Protein AF-A0AAD4E9H3-F1 (afdb_monomer_lite)

Sequence (98 aa):
SLMSGEMMQEINVPAAGYISAITWMDVDDRGETMFAFRSSDGNIQLYERLNDALFEFCSSTIAHSGAIESLAWDANHCQLASAGDGSAQVWNLTADSS

Secondary structure (DSSP, 8-state):
-PPP---------TTS--EEEEEEEE-STT--EEEEEEETTSEEEEEEE-SSS-EEEEEEEE--SS-EEEEEEETTTTEEEEEETTEEEEEE------

Radius of gyration: 14.21 Å; chains: 1; bounding box: 43×31×35 Å

Structure (mmCIF, N/CA/C/O backbone):
data_AF-A0AAD4E9H3-F1
#
_entry.id   AF-A0AAD4E9H3-F1
#
loop_
_atom_site.group_PDB
_atom_site.id
_atom_site.type_symbol
_atom_site.label_atom_id
_atom_site.label_alt_id
_atom_site.label_comp_id
_atom_site.label_asym_id
_atom_site.label_entity_id
_atom_site.label_seq_id
_atom_site.pdbx_PDB_ins_code
_atom_site.Cartn_x
_atom_site.Cartn_y
_atom_site.Cartn_z
_atom_site.occupancy
_atom_site.B_iso_or_equiv
_atom_site.auth_seq_id
_atom_site.auth_comp_id
_atom_site.auth_asym_id
_atom_site.auth_atom_id
_atom_site.pdbx_PDB_model_num
ATOM 1 N N . SER A 1 1 ? -29.827 4.840 4.736 1.00 51.75 1 SER A N 1
ATOM 2 C CA . SER A 1 1 ? -29.328 6.216 4.895 1.00 51.75 1 SER A CA 1
ATOM 3 C C . SER A 1 1 ? -27.968 6.253 4.234 1.00 51.75 1 SER A C 1
ATOM 5 O O . SER A 1 1 ? -27.136 5.452 4.640 1.00 51.75 1 SER A O 1
ATOM 7 N N . LEU A 1 2 ? -27.763 7.031 3.164 1.00 45.88 2 LEU A N 1
ATOM 8 C CA . LEU A 1 2 ? -26.399 7.227 2.664 1.00 45.88 2 LEU A CA 1
ATOM 9 C C . LEU A 1 2 ? -25.661 8.048 3.720 1.00 45.88 2 LEU A C 1
ATOM 11 O O . LEU A 1 2 ? -26.070 9.164 4.030 1.00 45.88 2 LEU A O 1
ATOM 15 N N . MET A 1 3 ? -24.635 7.447 4.312 1.00 64.81 3 MET A N 1
ATOM 16 C CA . MET A 1 3 ? -23.720 8.114 5.227 1.00 64.81 3 MET A CA 1
ATOM 17 C C . MET A 1 3 ? -23.078 9.285 4.469 1.00 64.81 3 MET A C 1
ATOM 19 O O . MET A 1 3 ? -22.685 9.125 3.312 1.00 64.81 3 MET A O 1
ATOM 23 N N . SER A 1 4 ? -23.054 10.479 5.060 1.00 71.00 4 SER A N 1
ATOM 24 C CA . SER A 1 4 ? -22.404 11.641 4.451 1.00 71.00 4 SER A CA 1
ATOM 25 C C . SER A 1 4 ? -20.916 11.351 4.244 1.00 71.00 4 SER A C 1
ATOM 27 O O . SER A 1 4 ? -20.262 10.851 5.155 1.00 71.00 4 SER A O 1
ATOM 29 N N . GLY A 1 5 ? -20.388 11.657 3.057 1.00 81.06 5 GLY A N 1
ATOM 30 C CA . GLY A 1 5 ? -18.962 11.531 2.752 1.00 81.06 5 GLY A CA 1
ATOM 31 C C . GLY A 1 5 ? -18.158 12.658 3.393 1.00 81.06 5 GLY A C 1
ATOM 32 O O . GLY A 1 5 ? -17.851 13.645 2.730 1.00 81.06 5 GLY A O 1
ATOM 33 N N . GLU A 1 6 ? -17.860 12.532 4.683 1.00 87.19 6 GLU A N 1
ATOM 34 C CA . GLU A 1 6 ? -16.975 13.453 5.395 1.00 87.19 6 GLU A CA 1
ATOM 35 C C . GLU A 1 6 ? -15.510 13.144 5.059 1.00 87.19 6 GLU A C 1
ATOM 37 O O . GLU A 1 6 ? -15.069 11.997 5.128 1.00 87.19 6 GLU A O 1
ATOM 42 N N . MET A 1 7 ? -14.749 14.172 4.677 1.00 88.31 7 MET A N 1
ATOM 43 C CA . MET A 1 7 ? -13.298 14.057 4.559 1.00 88.31 7 MET A CA 1
ATOM 44 C C . MET A 1 7 ? -12.716 13.891 5.967 1.00 88.31 7 MET A C 1
ATOM 46 O O . MET A 1 7 ? -12.748 14.831 6.754 1.00 88.31 7 MET A O 1
ATOM 50 N N . MET A 1 8 ? -12.181 12.710 6.276 1.00 88.69 8 MET A N 1
ATOM 51 C CA . MET A 1 8 ? -11.608 12.428 7.597 1.00 88.69 8 MET A CA 1
ATOM 52 C C . MET A 1 8 ? -10.160 12.907 7.733 1.00 88.69 8 MET A C 1
ATOM 54 O O . MET A 1 8 ? -9.792 13.502 8.741 1.00 88.69 8 MET A O 1
ATOM 58 N N . GLN A 1 9 ? -9.333 12.658 6.716 1.00 92.56 9 GLN A N 1
ATOM 59 C CA . GLN A 1 9 ? -7.908 12.965 6.751 1.00 92.56 9 GLN A CA 1
ATOM 60 C C . GLN A 1 9 ? -7.368 13.191 5.337 1.00 92.56 9 GLN A C 1
ATOM 6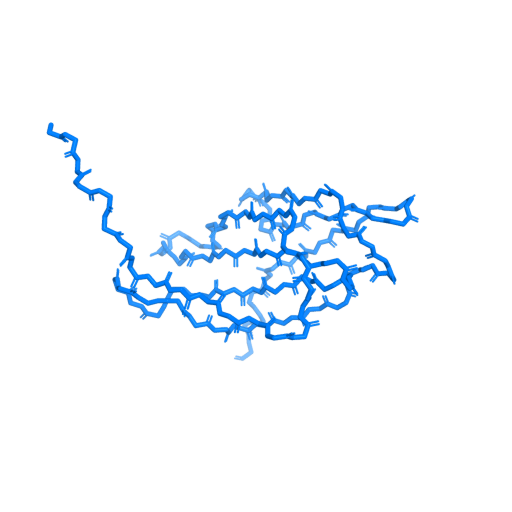2 O O . GLN A 1 9 ? -7.744 12.492 4.398 1.00 92.56 9 GLN A O 1
ATOM 67 N N . GLU A 1 10 ? -6.447 14.143 5.208 1.00 93.00 10 GLU A N 1
ATOM 68 C CA . GLU A 1 10 ? -5.632 14.352 4.013 1.00 93.00 10 GLU A CA 1
ATOM 69 C C . GLU A 1 10 ? -4.171 14.028 4.348 1.00 93.00 10 GLU A C 1
ATOM 71 O O . GLU A 1 10 ? -3.627 14.525 5.336 1.00 93.00 10 GLU A O 1
ATOM 76 N N . ILE A 1 11 ? -3.534 13.185 3.535 1.00 91.88 11 ILE A N 1
ATOM 77 C CA . ILE A 1 11 ? -2.139 12.775 3.721 1.00 91.88 11 ILE A CA 1
ATOM 78 C C . ILE A 1 11 ? -1.316 13.360 2.585 1.00 91.88 11 ILE A C 1
ATOM 80 O O . ILE A 1 11 ? -1.488 13.003 1.422 1.00 91.88 11 ILE A O 1
ATOM 84 N N . ASN A 1 12 ? -0.406 14.260 2.947 1.00 88.44 12 ASN A N 1
ATOM 85 C CA . ASN A 1 12 ? 0.463 14.955 2.014 1.00 88.44 12 ASN A CA 1
ATOM 86 C C . ASN A 1 12 ? 1.891 14.425 2.131 1.00 88.44 12 ASN A C 1
ATOM 88 O O . ASN A 1 12 ? 2.510 14.533 3.189 1.00 88.44 12 ASN A O 1
ATOM 92 N N . VAL A 1 13 ? 2.428 13.900 1.027 1.00 84.50 13 VAL A N 1
ATOM 93 C CA . VAL A 1 13 ? 3.818 13.433 0.941 1.00 84.50 13 VAL A CA 1
ATOM 94 C C . VAL A 1 13 ? 4.545 14.248 -0.127 1.00 84.50 13 VAL A C 1
ATOM 96 O O . VAL A 1 13 ? 4.524 13.881 -1.302 1.00 84.50 13 VAL A O 1
ATOM 99 N N . PRO A 1 14 ? 5.187 15.371 0.249 1.00 77.31 14 PRO A N 1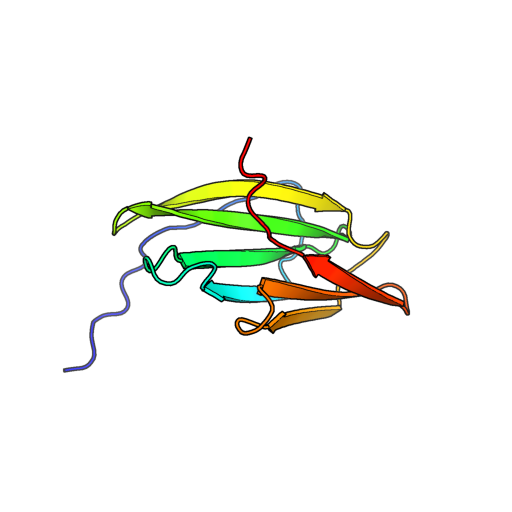
ATOM 100 C CA . PRO A 1 14 ? 5.680 16.365 -0.707 1.00 77.31 14 PRO A CA 1
ATOM 101 C C . PRO A 1 14 ? 6.664 15.830 -1.757 1.00 77.31 14 PRO A C 1
ATOM 103 O O . PRO A 1 14 ? 6.756 16.390 -2.845 1.00 77.31 14 PRO A O 1
ATOM 106 N N . ALA A 1 15 ? 7.399 14.761 -1.439 1.00 74.25 15 ALA A N 1
ATOM 107 C CA . ALA A 1 15 ? 8.422 14.185 -2.310 1.00 74.25 15 ALA A CA 1
ATOM 108 C C . ALA A 1 15 ? 7.940 12.993 -3.157 1.00 74.25 15 ALA A C 1
ATOM 110 O O . ALA A 1 15 ? 8.662 12.572 -4.052 1.00 74.25 15 ALA A O 1
ATOM 111 N N . ALA A 1 16 ? 6.736 12.468 -2.910 1.00 71.00 16 ALA A N 1
ATOM 112 C CA . ALA A 1 16 ? 6.253 11.249 -3.560 1.00 71.00 16 ALA A CA 1
ATOM 113 C C . ALA A 1 16 ? 5.918 11.453 -5.055 1.00 71.00 16 ALA A C 1
ATOM 115 O O . ALA A 1 16 ? 5.886 10.515 -5.846 1.00 71.00 16 ALA A O 1
ATOM 116 N N . GLY A 1 17 ? 5.656 12.682 -5.497 1.00 77.75 17 GLY A N 1
ATOM 117 C CA . GLY A 1 17 ? 5.098 12.894 -6.833 1.00 77.75 17 GLY A CA 1
ATOM 118 C C . GLY A 1 17 ? 3.664 12.355 -6.923 1.00 77.75 17 GLY A C 1
ATOM 119 O O . GLY A 1 17 ? 2.901 12.457 -5.964 1.00 77.75 17 GLY A O 1
ATOM 120 N N . TYR A 1 18 ? 3.260 11.823 -8.079 1.00 84.44 18 TYR A N 1
ATOM 121 C CA . TYR A 1 18 ? 1.863 11.436 -8.302 1.00 84.44 18 TYR A CA 1
ATOM 122 C C . TYR A 1 18 ? 1.531 10.093 -7.647 1.00 84.44 18 TYR A C 1
ATOM 124 O O . TYR A 1 18 ? 2.193 9.087 -7.903 1.00 84.44 18 TYR A O 1
ATOM 132 N N . ILE A 1 19 ? 0.449 10.069 -6.866 1.00 87.44 19 ILE A N 1
ATOM 133 C CA . ILE A 1 19 ? -0.140 8.835 -6.345 1.00 87.44 19 ILE A CA 1
ATOM 134 C C . ILE A 1 19 ? -1.021 8.234 -7.438 1.00 87.44 19 ILE A C 1
ATOM 136 O O . ILE A 1 19 ? -2.002 8.848 -7.854 1.00 87.44 19 ILE A O 1
ATOM 140 N N . SER A 1 20 ? -0.671 7.044 -7.926 1.00 83.44 20 SER A N 1
ATOM 141 C CA . SER A 1 20 ? -1.361 6.420 -9.067 1.00 83.44 20 SER A CA 1
ATOM 142 C C . SER A 1 20 ? -2.099 5.122 -8.731 1.00 83.44 20 SER A C 1
ATOM 144 O O . SER A 1 20 ? -2.783 4.587 -9.600 1.00 83.44 20 SER A O 1
ATOM 146 N N . ALA A 1 21 ? -1.971 4.600 -7.507 1.00 87.94 21 ALA A N 1
ATOM 147 C CA . ALA A 1 21 ? -2.842 3.557 -6.959 1.00 87.94 21 ALA A CA 1
ATOM 148 C C . ALA A 1 21 ? -2.754 3.507 -5.431 1.00 87.94 21 ALA A C 1
ATOM 150 O O . ALA A 1 21 ? -1.742 3.889 -4.838 1.00 87.94 21 ALA A O 1
ATOM 151 N N . ILE A 1 22 ? -3.816 2.981 -4.828 1.00 94.75 22 ILE A N 1
ATOM 152 C CA . ILE A 1 22 ? -3.987 2.756 -3.395 1.00 94.75 22 ILE A CA 1
ATOM 153 C C . ILE A 1 22 ? -4.718 1.423 -3.190 1.00 94.75 22 ILE A C 1
ATOM 155 O O . ILE A 1 22 ? -5.565 1.060 -4.008 1.00 94.75 22 ILE A O 1
ATOM 159 N N . THR A 1 23 ? -4.398 0.697 -2.120 1.00 95.31 23 THR A N 1
ATOM 160 C CA . THR A 1 23 ? -5.097 -0.527 -1.712 1.00 95.31 23 THR A CA 1
ATOM 161 C C . THR A 1 23 ? -5.299 -0.554 -0.204 1.00 95.31 23 THR A C 1
ATOM 163 O O . THR A 1 23 ? -4.378 -0.256 0.553 1.00 95.31 23 THR A O 1
ATOM 166 N N . TRP A 1 24 ? -6.500 -0.942 0.220 1.00 93.88 24 TRP A N 1
ATOM 167 C CA . TRP A 1 24 ? -6.770 -1.321 1.605 1.00 93.88 24 TRP A CA 1
ATOM 168 C C . TRP A 1 24 ? -6.166 -2.689 1.902 1.00 93.88 24 TRP A C 1
ATOM 170 O O . TRP A 1 24 ? -6.042 -3.524 0.999 1.00 93.88 24 TRP A O 1
ATOM 180 N N . MET A 1 25 ? -5.778 -2.889 3.155 1.00 91.88 25 MET A N 1
ATOM 181 C CA . MET A 1 25 ? -5.091 -4.076 3.639 1.00 91.88 25 MET A CA 1
ATOM 182 C C . MET A 1 25 ? -5.621 -4.411 5.029 1.00 91.88 25 MET A C 1
ATOM 184 O O . MET A 1 25 ? -5.589 -3.579 5.931 1.00 91.88 25 MET A O 1
ATOM 188 N N . ASP A 1 26 ? -6.123 -5.627 5.172 1.00 87.00 26 ASP A N 1
ATOM 189 C CA . ASP A 1 26 ? -6.571 -6.183 6.446 1.00 87.00 26 ASP A CA 1
ATOM 190 C C . ASP A 1 26 ? -5.495 -7.170 6.890 1.00 87.00 26 ASP A C 1
ATOM 192 O O . ASP A 1 26 ? -5.288 -8.186 6.217 1.00 87.00 26 ASP A O 1
ATOM 196 N N . VAL A 1 27 ? -4.699 -6.779 7.886 1.00 76.69 27 VAL A N 1
ATOM 197 C CA . VAL A 1 27 ? -3.435 -7.460 8.214 1.00 76.69 27 VAL A CA 1
ATOM 198 C C . VAL A 1 27 ? -3.620 -8.503 9.314 1.00 76.69 27 VAL A C 1
ATOM 200 O O . VAL A 1 27 ? -2.839 -9.455 9.375 1.00 76.69 27 VAL A O 1
ATOM 203 N N . ASP A 1 28 ? -4.668 -8.392 10.134 1.00 71.19 28 ASP A N 1
ATOM 204 C CA . ASP A 1 28 ? -4.980 -9.392 11.150 1.00 71.19 28 ASP A CA 1
ATOM 205 C C . ASP A 1 28 ? -6.479 -9.524 11.482 1.00 71.19 28 ASP A C 1
ATOM 207 O O . ASP A 1 28 ? -7.305 -8.661 11.202 1.00 71.19 28 ASP A O 1
ATOM 211 N N . ASP A 1 29 ? -6.832 -10.618 12.166 1.00 66.62 29 ASP A N 1
ATOM 212 C CA . ASP A 1 29 ? -8.197 -10.873 12.657 1.00 66.62 29 ASP A CA 1
ATOM 213 C C . ASP A 1 29 ? -8.640 -9.889 13.765 1.00 66.62 29 ASP A C 1
ATOM 215 O O . ASP A 1 29 ? -9.773 -9.966 14.255 1.00 66.62 29 ASP A O 1
ATOM 219 N N . ARG A 1 30 ? -7.747 -8.994 14.220 1.00 63.03 30 ARG A N 1
ATOM 220 C CA . ARG A 1 30 ? -8.056 -7.949 15.209 1.00 63.03 30 ARG A CA 1
ATOM 221 C C . ARG A 1 30 ? -8.656 -6.712 14.544 1.00 63.03 30 ARG A C 1
ATOM 223 O O . ARG A 1 30 ? -9.183 -5.856 15.256 1.00 63.03 30 ARG A O 1
ATOM 230 N N . GLY A 1 31 ? -8.661 -6.669 13.211 1.00 61.50 31 GLY A N 1
ATOM 231 C CA . GLY A 1 31 ? -9.215 -5.583 12.417 1.00 61.50 31 GLY A CA 1
ATOM 232 C C . GLY A 1 31 ? -8.233 -4.435 12.220 1.00 61.50 31 GLY A C 1
ATOM 233 O O . GLY A 1 31 ? -8.679 -3.312 11.947 1.00 61.50 31 GLY A O 1
ATOM 234 N N . GLU A 1 32 ? -6.926 -4.688 12.366 1.00 70.62 32 GLU A N 1
ATOM 235 C CA . GLU A 1 32 ? -5.906 -3.692 12.054 1.00 70.62 32 GLU A CA 1
ATOM 236 C C . GLU A 1 32 ? -5.953 -3.373 10.560 1.00 70.62 32 GLU A C 1
ATOM 238 O O . GLU A 1 32 ? -5.524 -4.127 9.682 1.00 70.62 32 GLU A O 1
ATOM 243 N N . THR A 1 33 ? -6.552 -2.220 10.278 1.00 84.06 33 THR A N 1
ATOM 244 C CA . THR A 1 33 ? -6.757 -1.737 8.922 1.00 84.06 33 THR A CA 1
ATOM 245 C C . THR A 1 33 ? -5.561 -0.893 8.534 1.00 84.06 33 THR A C 1
ATOM 247 O O . THR A 1 33 ? -5.343 0.192 9.075 1.00 84.06 33 THR A O 1
ATOM 250 N N . MET A 1 34 ? -4.823 -1.356 7.539 1.00 91.19 34 MET A N 1
ATOM 251 C CA . MET A 1 34 ? -3.788 -0.574 6.885 1.00 91.19 34 MET A CA 1
ATOM 252 C C . MET A 1 34 ? -4.240 -0.185 5.479 1.00 91.19 34 MET A C 1
ATOM 254 O O . MET A 1 34 ? -5.159 -0.765 4.893 1.00 91.19 34 MET A O 1
ATOM 258 N N . PHE A 1 35 ? -3.559 0.784 4.888 1.00 94.06 35 PHE A N 1
ATOM 259 C CA . PHE A 1 35 ? -3.562 0.922 3.440 1.00 94.06 35 PHE A CA 1
ATOM 260 C C . PHE A 1 35 ? -2.164 1.237 2.943 1.00 94.06 35 PHE A C 1
ATOM 262 O O . PHE A 1 35 ? -1.363 1.886 3.620 1.00 94.06 35 PHE A O 1
ATOM 269 N N . ALA A 1 36 ? -1.901 0.807 1.717 1.00 94.75 36 ALA A N 1
ATOM 270 C CA . ALA A 1 36 ? -0.713 1.188 0.986 1.00 94.75 36 ALA A CA 1
ATOM 271 C C . ALA A 1 36 ? -1.101 2.037 -0.214 1.00 94.75 36 ALA A C 1
ATOM 273 O O . ALA A 1 36 ? -2.047 1.717 -0.936 1.00 94.75 36 ALA A O 1
ATOM 274 N N . PHE A 1 37 ? -0.331 3.083 -0.480 1.00 94.31 37 PHE A N 1
ATOM 275 C CA . PHE A 1 37 ? -0.350 3.728 -1.784 1.00 94.31 37 PHE A CA 1
ATOM 276 C C . PHE A 1 37 ? 1.050 3.808 -2.351 1.00 94.31 37 PHE A C 1
ATOM 278 O O . PHE A 1 37 ? 2.061 3.788 -1.647 1.00 94.31 37 PHE A O 1
ATOM 285 N N . ARG A 1 38 ? 1.081 3.875 -3.672 1.00 89.25 38 ARG A N 1
ATOM 286 C CA . ARG A 1 38 ? 2.310 3.966 -4.441 1.00 89.25 38 ARG A CA 1
ATOM 287 C C . ARG A 1 38 ? 2.478 5.341 -5.045 1.00 89.25 38 ARG A C 1
ATOM 289 O O . ARG A 1 38 ? 1.502 6.039 -5.332 1.00 89.25 38 ARG A O 1
ATOM 296 N N . SER A 1 39 ? 3.721 5.658 -5.332 1.00 86.75 39 SER A N 1
ATOM 297 C CA . SER A 1 39 ? 4.117 6.920 -5.915 1.00 86.75 39 SER A CA 1
ATOM 298 C C . SER A 1 39 ? 4.924 6.741 -7.199 1.00 86.75 39 SER A C 1
ATOM 300 O O . SER A 1 39 ? 5.446 5.665 -7.498 1.00 86.75 39 SER A O 1
ATOM 302 N N . SER A 1 40 ? 4.982 7.798 -8.013 1.00 85.38 40 SER A N 1
ATOM 303 C CA . SER A 1 40 ? 5.677 7.783 -9.309 1.00 85.38 40 SER A CA 1
ATOM 304 C C . SER A 1 40 ? 7.196 7.621 -9.201 1.00 85.38 40 SER A C 1
ATOM 306 O O . SER A 1 40 ? 7.845 7.315 -10.194 1.00 85.38 40 SER A O 1
ATOM 308 N N . ASP A 1 41 ? 7.753 7.839 -8.012 1.00 85.56 41 ASP A N 1
ATOM 309 C CA . ASP A 1 41 ? 9.169 7.666 -7.682 1.00 85.56 41 ASP A CA 1
ATOM 310 C C . ASP A 1 41 ? 9.553 6.213 -7.331 1.00 85.56 41 ASP A C 1
ATOM 312 O O . ASP A 1 41 ? 10.690 5.965 -6.938 1.00 85.56 41 ASP A O 1
ATOM 316 N N . GLY A 1 42 ? 8.616 5.263 -7.451 1.00 90.00 42 GLY A N 1
ATOM 317 C CA . GLY A 1 42 ? 8.869 3.846 -7.184 1.00 90.00 42 GLY A CA 1
ATOM 318 C C . GLY A 1 42 ? 8.702 3.427 -5.726 1.00 90.00 42 GLY A C 1
ATOM 319 O O . GLY A 1 42 ? 8.932 2.260 -5.390 1.00 90.00 42 GLY A O 1
ATOM 320 N N . ASN A 1 43 ? 8.265 4.342 -4.856 1.00 92.56 43 ASN A N 1
ATOM 321 C CA . ASN A 1 43 ? 7.983 4.025 -3.463 1.00 92.56 43 ASN A CA 1
ATOM 322 C C . ASN A 1 43 ? 6.582 3.431 -3.267 1.00 92.56 43 ASN A C 1
ATOM 324 O O . ASN A 1 43 ? 5.600 3.815 -3.911 1.00 92.56 43 ASN A O 1
ATOM 328 N N . ILE A 1 44 ? 6.496 2.511 -2.309 1.00 94.44 44 ILE A N 1
ATOM 329 C CA . ILE A 1 44 ? 5.254 2.094 -1.658 1.00 94.44 44 ILE A CA 1
ATOM 330 C C . ILE A 1 44 ? 5.310 2.621 -0.232 1.00 94.44 44 ILE A C 1
ATOM 332 O O . ILE A 1 44 ? 6.314 2.437 0.458 1.00 94.44 44 ILE A O 1
ATOM 336 N N . GLN A 1 45 ? 4.241 3.277 0.198 1.00 94.19 45 GLN A N 1
ATOM 337 C CA . GLN A 1 45 ? 4.103 3.812 1.546 1.00 94.19 45 GLN A CA 1
ATOM 338 C C . GLN A 1 45 ? 2.931 3.132 2.232 1.00 94.19 45 GLN A C 1
ATOM 340 O O . GLN A 1 45 ? 1.870 2.978 1.625 1.00 94.19 45 GLN A O 1
ATOM 345 N N . LEU A 1 46 ? 3.142 2.738 3.482 1.00 93.94 46 LEU A N 1
ATOM 346 C CA . LEU A 1 46 ? 2.197 1.999 4.300 1.00 93.94 46 LEU A CA 1
ATOM 347 C C . LEU A 1 46 ? 1.753 2.864 5.475 1.00 93.94 46 LEU A C 1
ATOM 349 O O . LEU A 1 46 ? 2.580 3.448 6.181 1.00 93.94 46 LEU A O 1
ATOM 353 N N . TYR A 1 47 ? 0.443 2.917 5.676 1.00 94.00 47 TYR A N 1
ATOM 354 C CA . TYR A 1 47 ? -0.192 3.657 6.752 1.00 94.00 47 TYR A CA 1
ATOM 355 C C . TYR A 1 47 ? -1.066 2.723 7.576 1.00 94.00 47 TYR A C 1
ATOM 357 O O . TYR A 1 47 ? -1.788 1.893 7.023 1.00 94.00 47 TYR A O 1
ATOM 365 N N . GLU A 1 48 ? -0.998 2.883 8.889 1.00 91.62 48 GLU A N 1
ATOM 366 C CA . GLU A 1 48 ? -1.725 2.087 9.873 1.00 91.62 48 GLU A CA 1
ATOM 367 C C . GLU A 1 48 ? -2.797 2.935 10.542 1.00 91.62 48 GLU A C 1
ATOM 369 O O . GLU A 1 48 ? -2.627 4.146 10.722 1.00 91.62 48 GLU A O 1
ATOM 374 N N . ARG A 1 49 ? -3.926 2.317 10.887 1.00 89.88 49 ARG A N 1
ATOM 375 C CA . ARG A 1 49 ? -4.999 3.002 11.597 1.00 89.88 49 ARG A CA 1
ATOM 376 C C . ARG A 1 49 ? -4.600 3.217 13.054 1.00 89.88 49 ARG A C 1
ATOM 378 O O . ARG A 1 49 ? -4.596 2.292 13.848 1.00 89.88 49 ARG A O 1
ATOM 385 N N . LEU A 1 50 ? -4.363 4.470 13.427 1.00 87.69 50 LEU A N 1
ATOM 386 C CA . LEU A 1 50 ? -4.065 4.833 14.812 1.00 87.69 50 LEU A CA 1
ATOM 387 C C . LEU A 1 50 ? -5.332 4.841 15.683 1.00 87.69 50 LEU A C 1
ATOM 389 O O . LEU A 1 50 ? -5.292 4.523 16.870 1.00 87.69 50 LEU A O 1
ATOM 393 N N . ASN A 1 51 ? -6.458 5.290 15.122 1.00 86.00 51 ASN A N 1
ATOM 394 C CA . ASN A 1 51 ? -7.758 5.337 15.796 1.00 86.00 51 ASN A CA 1
ATOM 395 C C . ASN A 1 51 ? -8.905 5.502 14.785 1.00 86.00 51 ASN A C 1
ATOM 397 O O . ASN A 1 51 ? -8.713 5.428 13.571 1.00 86.00 51 ASN A O 1
ATOM 401 N N . ASP A 1 52 ? -10.120 5.755 15.278 1.00 82.75 52 ASP A N 1
ATOM 402 C CA . ASP A 1 52 ? -11.296 5.876 14.421 1.00 82.75 52 ASP A CA 1
ATOM 403 C C . ASP A 1 52 ? -11.240 7.011 13.395 1.00 82.75 52 ASP A C 1
ATOM 405 O O . ASP A 1 52 ? -11.945 6.933 12.392 1.00 82.75 52 ASP A O 1
ATOM 409 N N . ALA A 1 53 ? -10.399 8.021 13.617 1.00 83.62 53 ALA A N 1
ATOM 410 C CA . ALA A 1 53 ? -10.312 9.216 12.790 1.00 83.62 53 ALA A CA 1
ATOM 411 C C . ALA A 1 53 ? -9.006 9.340 11.991 1.00 83.62 53 ALA A C 1
ATOM 413 O O . ALA A 1 53 ? -8.971 10.123 11.043 1.00 83.62 53 ALA A O 1
ATOM 414 N N . LEU A 1 54 ? -7.942 8.620 12.370 1.00 90.19 54 LEU A N 1
ATOM 415 C CA . LEU A 1 54 ? -6.589 8.887 11.881 1.00 90.19 54 LEU A CA 1
ATOM 416 C C . LEU A 1 54 ? -5.823 7.632 11.470 1.00 90.19 54 LEU A C 1
ATOM 418 O O . LEU A 1 54 ? -5.882 6.591 12.124 1.00 90.19 54 LEU A O 1
ATOM 422 N N . PHE A 1 55 ? -5.014 7.818 10.435 1.00 93.44 55 PHE A N 1
ATOM 423 C CA . PHE A 1 55 ? -3.970 6.923 9.973 1.00 93.44 55 PHE A CA 1
ATOM 424 C C . PHE A 1 55 ? -2.605 7.590 10.111 1.00 93.44 55 PHE A C 1
ATOM 426 O O . PHE A 1 55 ? -2.444 8.777 9.802 1.00 93.44 55 PHE A O 1
ATOM 433 N N . GLU A 1 56 ? -1.613 6.822 10.538 1.00 93.00 56 GLU A N 1
ATOM 434 C CA . GLU A 1 56 ? -0.236 7.277 10.684 1.00 93.00 56 GLU A CA 1
ATOM 435 C C . GLU A 1 56 ? 0.715 6.502 9.779 1.00 93.00 56 GLU A C 1
ATOM 437 O O . GLU A 1 56 ? 0.431 5.387 9.345 1.00 93.00 56 GLU A O 1
ATOM 442 N N . PHE A 1 57 ? 1.833 7.138 9.436 1.00 93.00 57 PHE A N 1
ATOM 443 C CA . PHE A 1 57 ? 2.862 6.512 8.618 1.00 93.00 57 PHE A CA 1
ATOM 444 C C . PHE A 1 57 ? 3.530 5.381 9.403 1.00 93.00 57 PHE A C 1
ATOM 446 O O . PHE A 1 57 ? 4.054 5.618 10.489 1.00 93.00 57 PHE A O 1
ATOM 453 N N . CYS A 1 58 ? 3.558 4.185 8.819 1.00 91.00 58 CYS A N 1
ATOM 454 C CA . CYS A 1 58 ? 4.192 3.009 9.406 1.00 91.00 58 CYS A CA 1
ATOM 455 C C . CYS A 1 58 ? 5.568 2.764 8.772 1.00 91.00 58 CYS A C 1
ATOM 457 O O . CYS A 1 58 ? 6.592 2.731 9.455 1.00 91.00 58 CYS A O 1
ATOM 459 N N . SER A 1 59 ? 5.614 2.621 7.444 1.00 91.06 59 SER A N 1
ATOM 460 C CA . SER A 1 59 ? 6.856 2.331 6.722 1.00 91.06 59 SER A CA 1
ATOM 461 C C . SER A 1 59 ? 6.786 2.707 5.242 1.00 91.06 59 SER A C 1
ATOM 463 O 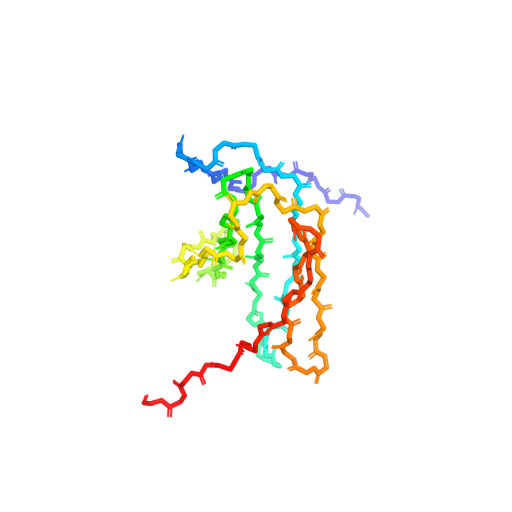O . SER A 1 59 ? 5.718 2.958 4.679 1.00 91.06 59 SER A O 1
ATOM 465 N N . SER A 1 60 ? 7.949 2.741 4.593 1.00 91.81 60 SER A N 1
ATOM 466 C CA . SER A 1 60 ? 8.060 2.861 3.142 1.00 91.81 60 SER A CA 1
ATOM 467 C C . SER A 1 60 ? 9.176 1.982 2.598 1.00 91.81 60 SER A C 1
ATOM 469 O O . SER A 1 60 ? 10.149 1.674 3.287 1.00 91.81 60 SER A O 1
ATOM 471 N N . THR A 1 61 ? 9.032 1.580 1.339 1.00 92.88 61 THR A N 1
ATOM 472 C CA . THR A 1 61 ? 10.053 0.819 0.621 1.00 92.88 61 THR A CA 1
ATOM 473 C C . THR A 1 61 ? 10.125 1.256 -0.835 1.00 92.88 61 THR A C 1
ATOM 475 O O . THR A 1 61 ? 9.095 1.520 -1.464 1.00 92.88 61 THR A O 1
ATOM 478 N N . ILE A 1 62 ? 11.342 1.301 -1.379 1.00 93.44 62 ILE A N 1
ATOM 479 C CA . ILE A 1 62 ? 11.563 1.466 -2.816 1.00 93.44 62 ILE A CA 1
ATOM 480 C C . ILE A 1 62 ? 11.307 0.102 -3.446 1.00 93.44 62 ILE A C 1
ATOM 482 O O . ILE A 1 62 ? 12.130 -0.810 -3.342 1.00 93.44 62 ILE A O 1
ATOM 486 N N . ALA A 1 63 ? 10.138 -0.051 -4.060 1.00 94.31 63 ALA A N 1
ATOM 487 C CA . ALA A 1 63 ? 9.756 -1.300 -4.694 1.00 94.31 63 ALA A CA 1
ATOM 488 C C . ALA A 1 63 ? 10.286 -1.393 -6.122 1.00 94.31 63 ALA A C 1
ATOM 490 O O . ALA A 1 63 ? 10.697 -2.465 -6.543 1.00 94.31 63 ALA A O 1
ATOM 491 N N . HIS A 1 64 ? 10.273 -0.278 -6.846 1.00 93.06 64 HIS A N 1
ATOM 492 C CA . HIS A 1 64 ? 10.679 -0.198 -8.246 1.00 93.06 64 HIS A CA 1
ATOM 493 C C . HIS A 1 64 ? 11.580 1.030 -8.441 1.00 93.06 64 HIS A C 1
ATOM 495 O O . HIS A 1 64 ? 11.584 1.940 -7.617 1.00 93.06 64 HIS A O 1
ATOM 501 N N . SER A 1 65 ? 12.386 1.045 -9.500 1.00 92.00 65 SER A N 1
ATOM 502 C CA . SER A 1 65 ? 13.240 2.188 -9.870 1.00 92.00 65 SER A CA 1
ATOM 503 C C . SER A 1 65 ? 12.478 3.319 -10.574 1.00 92.00 65 SER A C 1
ATOM 50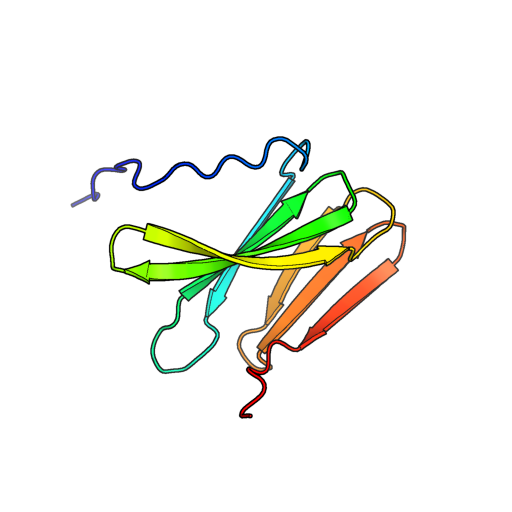5 O O . SER A 1 65 ? 12.976 4.442 -10.664 1.00 92.00 65 SER A O 1
ATOM 507 N N . GLY A 1 66 ? 11.282 3.017 -11.073 1.00 87.94 66 GLY A N 1
ATOM 508 C CA . GLY A 1 66 ? 10.368 3.926 -11.741 1.00 87.94 66 GLY A CA 1
ATOM 509 C C . GLY A 1 66 ? 8.930 3.756 -11.259 1.00 87.94 66 GLY A C 1
ATOM 510 O O . GLY A 1 66 ? 8.656 3.254 -10.169 1.00 87.94 66 GLY A O 1
ATOM 511 N N . ALA A 1 67 ? 7.989 4.231 -12.073 1.00 88.94 67 ALA A N 1
ATOM 512 C CA . ALA A 1 67 ? 6.592 4.299 -11.682 1.00 88.94 67 ALA A CA 1
ATOM 513 C C . ALA A 1 67 ? 6.003 2.902 -11.456 1.00 88.94 67 ALA A C 1
ATOM 515 O O . ALA A 1 67 ? 6.048 2.026 -12.319 1.00 88.94 67 ALA A O 1
ATOM 516 N N . ILE A 1 68 ? 5.370 2.726 -10.301 1.00 92.19 68 ILE A N 1
ATOM 517 C CA . ILE A 1 68 ? 4.575 1.534 -10.030 1.00 92.19 68 ILE A CA 1
ATOM 518 C C . ILE A 1 68 ? 3.231 1.684 -10.762 1.00 92.19 68 ILE A C 1
ATOM 520 O O . ILE A 1 68 ? 2.585 2.730 -10.695 1.00 92.19 68 ILE A O 1
ATOM 524 N N . GLU A 1 69 ? 2.799 0.629 -11.452 1.00 91.94 69 GLU A N 1
ATOM 525 C CA . GLU A 1 69 ? 1.632 0.584 -12.345 1.00 91.94 69 GLU A CA 1
ATOM 526 C C . GLU A 1 69 ? 0.473 -0.255 -11.800 1.00 91.94 69 GLU A C 1
ATOM 528 O O . GLU A 1 69 ? -0.688 0.105 -12.006 1.00 91.94 69 GLU A O 1
ATOM 533 N N . SER A 1 70 ? 0.733 -1.250 -10.934 1.00 93.31 70 SER A N 1
ATOM 534 C CA . SER A 1 70 ? -0.322 -1.888 -10.112 1.00 93.31 70 SER A CA 1
ATOM 535 C C . SER A 1 70 ? 0.073 -2.157 -8.647 1.00 93.31 70 SER A C 1
ATOM 537 O O . SER A 1 70 ? 1.257 -2.298 -8.344 1.00 93.31 70 SER A O 1
ATOM 539 N N . LEU A 1 71 ? -0.928 -2.2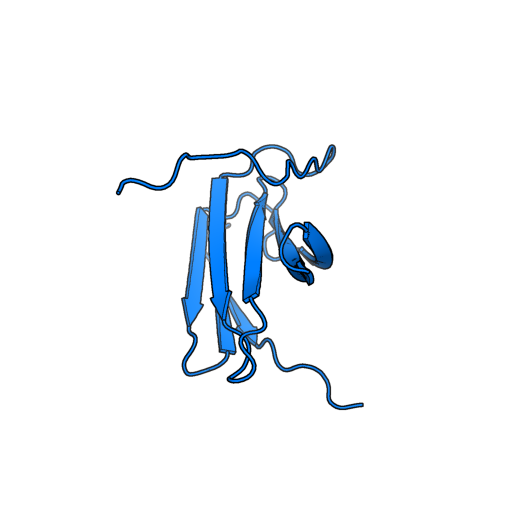11 -7.759 1.00 96.06 71 LEU A N 1
ATOM 540 C CA . LEU A 1 71 ? -0.855 -2.772 -6.402 1.00 96.06 71 LEU A CA 1
ATOM 541 C C . LEU A 1 71 ? -2.017 -3.757 -6.208 1.00 96.06 71 LEU A C 1
ATOM 543 O O . LEU A 1 71 ? -3.128 -3.477 -6.659 1.00 96.06 71 LEU A O 1
ATOM 547 N N . ALA A 1 72 ? -1.775 -4.877 -5.525 1.00 95.69 72 ALA A N 1
ATOM 548 C CA . ALA A 1 72 ? -2.813 -5.843 -5.162 1.00 95.69 72 ALA A CA 1
ATOM 549 C C . ALA A 1 72 ? -2.522 -6.486 -3.799 1.00 95.69 72 ALA A C 1
ATOM 551 O O . ALA A 1 72 ? -1.407 -6.949 -3.568 1.00 95.69 72 ALA A O 1
ATOM 552 N N . TRP A 1 73 ? -3.521 -6.523 -2.916 1.00 94.69 73 TRP A N 1
ATOM 553 C CA . TRP A 1 73 ? -3.444 -7.175 -1.606 1.00 94.69 73 TRP A CA 1
ATOM 554 C C . TRP A 1 73 ? -4.025 -8.592 -1.653 1.00 94.69 73 TRP A C 1
ATOM 556 O O . TRP A 1 73 ? -5.097 -8.806 -2.220 1.00 94.69 73 TRP A O 1
ATOM 566 N N . ASP A 1 74 ? -3.339 -9.538 -1.016 1.00 93.12 74 ASP A N 1
ATOM 567 C CA . ASP A 1 74 ? -3.837 -10.874 -0.705 1.00 93.12 74 ASP A CA 1
ATOM 568 C C . ASP A 1 74 ? -3.922 -11.059 0.812 1.00 93.12 74 ASP A C 1
ATOM 570 O O . ASP A 1 74 ? -2.924 -11.318 1.489 1.00 93.12 74 ASP A O 1
ATOM 574 N N . ALA A 1 75 ? -5.146 -10.960 1.330 1.00 88.69 75 ALA A N 1
ATOM 575 C CA . ALA A 1 75 ? -5.432 -11.130 2.749 1.00 88.69 75 ALA A CA 1
ATOM 576 C C . ALA A 1 75 ? -5.184 -12.564 3.245 1.00 88.69 75 ALA A C 1
ATOM 578 O O . ALA A 1 75 ? -4.868 -12.753 4.411 1.00 88.69 75 ALA A O 1
ATOM 579 N N . ASN A 1 76 ? -5.287 -13.585 2.381 1.00 88.81 76 ASN A N 1
ATOM 580 C CA . ASN A 1 76 ? -5.150 -14.978 2.829 1.00 88.81 76 ASN A CA 1
ATOM 581 C C . ASN A 1 76 ? -3.714 -15.323 3.227 1.00 88.81 76 ASN A C 1
ATOM 583 O O . ASN A 1 76 ? -3.493 -16.212 4.046 1.00 88.81 76 ASN A O 1
ATOM 587 N N . HIS A 1 77 ? -2.742 -14.648 2.614 1.00 88.94 77 HIS A N 1
ATOM 588 C CA . HIS A 1 77 ? -1.320 -14.908 2.824 1.00 88.94 77 HIS A CA 1
ATOM 589 C C . HIS A 1 77 ? -0.568 -13.692 3.379 1.00 88.94 77 HIS A C 1
ATOM 591 O O . HIS A 1 77 ? 0.660 -13.737 3.438 1.00 88.94 77 HIS A O 1
ATOM 597 N N . CYS A 1 78 ? -1.284 -12.626 3.754 1.00 89.75 78 CYS A N 1
ATOM 598 C CA . CYS A 1 78 ? -0.741 -11.335 4.184 1.00 89.75 78 CYS A CA 1
ATOM 599 C C . CYS A 1 78 ? 0.325 -10.779 3.222 1.00 89.75 78 CYS A C 1
ATOM 601 O O . CYS A 1 78 ? 1.425 -10.393 3.631 1.00 89.75 78 CYS A O 1
ATOM 603 N N . GLN A 1 79 ? 0.008 -10.764 1.923 1.00 92.88 79 GLN A N 1
ATOM 604 C CA . GLN A 1 79 ? 0.951 -10.381 0.872 1.00 92.88 79 GLN A CA 1
ATOM 605 C C . GLN A 1 79 ? 0.491 -9.182 0.057 1.00 92.88 79 GLN A C 1
ATOM 607 O O . GLN A 1 79 ? -0.642 -9.117 -0.413 1.00 92.88 79 GLN A O 1
ATOM 612 N N . LEU A 1 80 ? 1.420 -8.264 -0.195 1.00 94.69 80 LEU A N 1
ATOM 613 C CA . LEU A 1 80 ? 1.235 -7.178 -1.147 1.00 94.69 80 LEU A CA 1
ATOM 614 C C . LEU A 1 80 ? 2.009 -7.499 -2.425 1.00 94.69 80 LEU A C 1
ATOM 616 O O . LEU A 1 80 ? 3.201 -7.788 -2.375 1.00 94.69 80 LEU A O 1
ATOM 620 N N . ALA A 1 81 ? 1.356 -7.413 -3.577 1.00 96.88 81 ALA A N 1
ATOM 621 C CA . ALA A 1 81 ? 2.001 -7.461 -4.880 1.00 96.88 81 ALA A CA 1
ATOM 622 C C . ALA A 1 81 ? 2.096 -6.052 -5.475 1.00 96.88 81 ALA A C 1
ATOM 624 O O . ALA A 1 81 ? 1.142 -5.272 -5.411 1.00 96.88 81 ALA A O 1
ATOM 625 N N . SER A 1 82 ? 3.231 -5.739 -6.095 1.00 96.38 82 SER A N 1
ATOM 626 C CA . SER A 1 82 ? 3.441 -4.510 -6.860 1.00 96.38 82 SER A CA 1
ATOM 627 C C . SER A 1 82 ? 4.020 -4.813 -8.235 1.00 96.38 82 SER A C 1
ATOM 629 O O . SER A 1 82 ? 4.819 -5.734 -8.384 1.00 96.38 82 SER A O 1
ATOM 631 N N . ALA A 1 83 ? 3.636 -4.033 -9.244 1.00 95.50 83 ALA A N 1
ATOM 632 C CA . ALA A 1 83 ? 4.159 -4.163 -10.605 1.00 95.50 83 ALA A CA 1
ATOM 633 C C . ALA A 1 83 ? 4.669 -2.815 -11.119 1.00 95.50 83 ALA A C 1
ATOM 635 O O . ALA A 1 83 ? 3.969 -1.812 -10.971 1.00 95.50 83 ALA A O 1
ATOM 636 N N . GLY A 1 84 ? 5.860 -2.808 -11.712 1.00 93.06 84 GLY A N 1
ATOM 637 C CA . GLY A 1 84 ? 6.565 -1.630 -12.222 1.00 93.06 84 GLY A CA 1
ATOM 638 C C . GLY A 1 84 ? 7.846 -2.047 -12.950 1.00 93.06 84 GLY A C 1
ATOM 639 O O . GLY A 1 84 ? 8.330 -3.165 -12.780 1.00 93.06 84 GLY A O 1
ATOM 640 N N . ASP A 1 85 ? 8.366 -1.186 -13.824 1.00 90.12 85 ASP A N 1
ATOM 641 C CA . ASP A 1 85 ? 9.634 -1.392 -14.550 1.00 90.12 85 ASP A CA 1
ATOM 642 C C . ASP A 1 85 ? 9.778 -2.744 -15.284 1.00 90.12 85 ASP A C 1
ATOM 644 O O . ASP A 1 85 ? 10.874 -3.283 -15.440 1.00 90.12 85 ASP A O 1
ATOM 648 N N . GLY A 1 86 ? 8.663 -3.322 -15.742 1.00 92.25 86 GLY A N 1
ATOM 649 C CA . GLY A 1 86 ? 8.649 -4.628 -16.411 1.00 92.25 86 GLY A CA 1
ATOM 650 C C . GLY A 1 86 ? 8.795 -5.833 -15.473 1.00 92.25 86 GLY A C 1
ATOM 651 O O . GLY A 1 86 ? 9.032 -6.944 -15.948 1.00 92.25 86 GLY A O 1
ATOM 652 N N . SER A 1 87 ? 8.637 -5.641 -14.1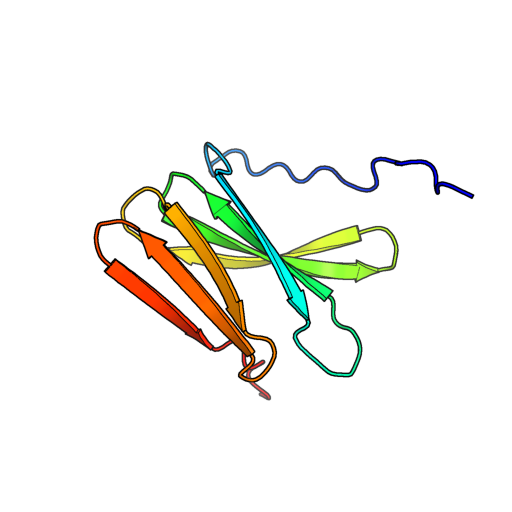62 1.00 95.06 87 SER A N 1
ATOM 653 C CA . SER A 1 87 ? 8.707 -6.699 -13.155 1.00 95.06 87 SER A CA 1
ATOM 654 C C . SER A 1 87 ? 7.556 -6.626 -12.146 1.00 95.06 87 SER A C 1
ATOM 656 O O . SER A 1 87 ? 6.893 -5.599 -11.990 1.00 95.06 87 SER A O 1
ATOM 658 N N . ALA A 1 88 ? 7.311 -7.739 -11.456 1.00 96.69 88 ALA A N 1
ATOM 659 C CA . ALA A 1 88 ? 6.414 -7.796 -10.311 1.00 96.69 88 ALA A CA 1
ATOM 660 C C . ALA A 1 88 ? 7.189 -8.251 -9.072 1.00 96.69 88 ALA A C 1
ATOM 662 O O . ALA A 1 88 ? 8.042 -9.135 -9.161 1.00 96.69 88 ALA A O 1
ATOM 663 N N . GLN A 1 89 ? 6.873 -7.660 -7.924 1.00 96.81 89 GLN A N 1
ATOM 664 C CA . GLN A 1 89 ? 7.453 -7.998 -6.627 1.00 96.81 89 GLN A CA 1
ATOM 665 C C . GLN A 1 89 ? 6.342 -8.336 -5.637 1.00 96.81 89 GLN A C 1
ATOM 667 O O . GLN A 1 89 ? 5.254 -7.763 -5.700 1.00 96.81 89 GLN A O 1
ATOM 672 N N . VAL A 1 90 ? 6.624 -9.273 -4.732 1.00 95.81 90 VAL A N 1
ATOM 673 C CA . VAL A 1 90 ? 5.692 -9.728 -3.695 1.00 95.81 90 VAL A CA 1
ATOM 674 C C . VAL A 1 90 ? 6.346 -9.537 -2.335 1.00 95.81 90 VAL A C 1
ATOM 676 O O . VAL A 1 90 ? 7.492 -9.936 -2.128 1.00 95.81 90 VAL A O 1
ATOM 679 N N . TRP A 1 91 ? 5.605 -8.923 -1.423 1.00 93.00 91 TRP A N 1
ATOM 680 C CA . TRP A 1 91 ? 6.046 -8.537 -0.091 1.00 93.00 91 TRP A CA 1
ATOM 681 C C . TRP A 1 91 ? 5.210 -9.283 0.930 1.00 93.00 91 TRP A C 1
ATOM 683 O O . TRP A 1 91 ? 3.984 -9.262 0.841 1.00 93.00 91 TRP A O 1
ATOM 693 N N . ASN A 1 92 ? 5.865 -9.919 1.895 1.00 89.94 92 ASN A N 1
ATOM 694 C CA . ASN A 1 92 ? 5.176 -10.482 3.044 1.00 89.94 92 ASN A CA 1
ATOM 695 C C . ASN A 1 92 ? 5.125 -9.431 4.154 1.00 89.94 92 ASN A C 1
ATOM 697 O O . ASN A 1 92 ? 6.152 -8.834 4.477 1.00 89.94 92 ASN A O 1
ATOM 701 N N . LEU A 1 93 ? 3.942 -9.208 4.715 1.00 80.94 93 LEU A N 1
ATOM 702 C CA . LEU A 1 93 ? 3.725 -8.301 5.835 1.00 80.94 93 LEU A CA 1
ATOM 703 C C . LEU A 1 93 ? 3.448 -9.121 7.086 1.00 80.94 93 LEU A C 1
ATOM 705 O O . LEU A 1 93 ? 2.367 -9.082 7.665 1.00 80.94 93 LEU A O 1
ATOM 709 N N . THR A 1 94 ? 4.441 -9.903 7.493 1.00 72.50 94 THR A N 1
ATOM 710 C CA . THR A 1 94 ? 4.470 -10.447 8.844 1.00 72.50 94 THR A CA 1
ATOM 711 C C . THR A 1 94 ? 5.031 -9.378 9.763 1.00 72.50 94 THR A C 1
ATOM 713 O O . THR A 1 94 ? 6.155 -8.922 9.548 1.00 72.50 94 THR A O 1
ATOM 716 N N . ALA A 1 95 ? 4.281 -9.001 10.798 1.00 58.94 95 ALA A N 1
ATOM 717 C CA . ALA A 1 95 ? 4.877 -8.314 11.931 1.00 58.94 95 ALA A CA 1
ATOM 718 C C . ALA A 1 95 ? 6.004 -9.208 12.463 1.00 58.94 95 ALA A C 1
ATOM 720 O O . ALA A 1 95 ? 5.757 -10.365 12.815 1.00 58.94 95 ALA A O 1
ATOM 721 N N . ASP A 1 96 ? 7.238 -8.704 12.477 1.00 50.25 96 ASP A N 1
ATOM 722 C CA . ASP A 1 96 ? 8.313 -9.369 13.203 1.00 50.25 96 ASP A CA 1
ATOM 723 C C . ASP A 1 96 ? 7.876 -9.426 14.667 1.00 50.25 96 ASP A C 1
ATOM 725 O O . ASP A 1 96 ? 7.888 -8.425 15.385 1.00 50.25 96 ASP A O 1
ATOM 729 N N . SER A 1 97 ? 7.440 -10.603 15.111 1.00 40.56 97 SER A N 1
ATOM 730 C CA . SER A 1 97 ? 7.195 -10.891 16.518 1.00 40.56 97 SER A CA 1
ATOM 731 C C . SER A 1 97 ? 8.549 -10.986 17.222 1.00 40.56 97 SER A C 1
ATOM 733 O O . SER A 1 97 ? 9.053 -12.085 17.462 1.00 40.56 97 SER A O 1
ATOM 735 N N . SER A 1 98 ? 9.161 -9.828 17.465 1.00 39.38 98 SER A N 1
ATOM 736 C CA . SER A 1 98 ? 10.380 -9.658 18.259 1.00 39.38 98 SER A CA 1
ATOM 737 C C . SER A 1 98 ? 10.081 -9.016 19.605 1.00 39.38 98 SER A C 1
ATOM 739 O O . SER A 1 98 ? 9.146 -8.188 19.678 1.00 39.38 98 SER A O 1
#

pLDDT: mean 85.63, std 12.61, range [39.38, 96.88]

InterPro domains:
  IPR001680 WD40 repeat [PF00400] (59-92)
  IPR001680 WD40 repeat [PS50082] (61-98)
  IPR001680 WD40 repeat [SM00320] (4-48)
  IPR001680 WD40 repeat [SM00320] (55-92)
  IPR015943 WD40/YVTN repeat-like-containing domain superfamily [G3DSA:2.130.10.10] (6-98)
  IPR036322 WD40-repeat-containing domain superfamily [SSF50978] (7-93)

Organism: NCBI:txid1912939

Foldseek 3Di:
DPDDPDDLDDDDDPPQADFDDKDWAQQDPVRFIKMWIHGQQQKIWIWTDPDPRDIDTDDMDNRDRGGWDDWDADHVQQWIWIDDPNDIDIDHPDDPPD